Protein AF-A0A914F363-F1 (afdb_monomer_lite)

Structure (mmCIF, N/CA/C/O backbone):
data_AF-A0A914F363-F1
#
_entry.id   AF-A0A914F363-F1
#
loop_
_atom_site.group_PDB
_atom_site.id
_atom_site.type_symbol
_atom_site.label_atom_id
_atom_site.label_alt_id
_atom_site.label_comp_id
_atom_site.label_asym_id
_atom_site.label_entity_id
_atom_site.label_seq_id
_atom_site.pdbx_PDB_ins_code
_atom_site.Cartn_x
_atom_site.Cartn_y
_atom_site.Cartn_z
_atom_site.occupancy
_atom_site.B_iso_or_equiv
_atom_site.auth_seq_id
_atom_site.auth_comp_id
_atom_site.auth_asym_id
_atom_site.auth_atom_id
_atom_site.pdbx_PDB_model_num
ATOM 1 N N . MET A 1 1 ? -9.157 12.182 -1.100 1.00 80.56 1 MET A N 1
ATOM 2 C CA . MET A 1 1 ? -7.864 12.397 -1.781 1.00 80.56 1 MET A CA 1
ATOM 3 C C . MET A 1 1 ? -7.682 13.890 -2.001 1.00 80.56 1 MET A C 1
ATOM 5 O O . MET A 1 1 ? -8.616 14.531 -2.469 1.00 80.56 1 MET A O 1
ATOM 9 N N . CYS A 1 2 ? -6.543 14.445 -1.600 1.00 88.25 2 CYS A N 1
ATOM 10 C CA . CYS A 1 2 ? -6.197 15.863 -1.730 1.00 88.25 2 CYS A CA 1
ATOM 11 C C . CYS A 1 2 ? -4.702 15.993 -2.065 1.00 88.25 2 CYS A C 1
ATOM 13 O O . CYS A 1 2 ? -3.979 15.016 -1.918 1.00 88.25 2 CYS A O 1
ATOM 15 N N . ASP A 1 3 ? -4.283 17.190 -2.489 1.00 84.12 3 ASP A N 1
ATOM 16 C CA . ASP A 1 3 ? -2.918 17.534 -2.926 1.00 84.12 3 ASP A CA 1
ATOM 17 C C . ASP A 1 3 ? -2.394 16.728 -4.133 1.00 84.12 3 ASP A C 1
ATOM 19 O O . ASP A 1 3 ? -1.968 15.584 -4.030 1.00 84.12 3 ASP A O 1
ATOM 23 N N . PHE A 1 4 ? -2.393 17.373 -5.302 1.00 89.56 4 PHE A N 1
ATOM 24 C CA . PHE A 1 4 ? -1.866 16.816 -6.552 1.00 89.56 4 PHE A CA 1
ATOM 25 C C . PHE A 1 4 ? -0.505 17.420 -6.937 1.00 89.56 4 PHE A C 1
ATOM 27 O O . PHE A 1 4 ? -0.060 17.237 -8.067 1.00 89.56 4 PHE A O 1
ATOM 34 N N . GLY A 1 5 ? 0.164 18.150 -6.033 1.00 88.94 5 GLY A N 1
ATOM 35 C CA . GLY A 1 5 ? 1.431 18.835 -6.327 1.00 88.94 5 GLY A CA 1
ATOM 36 C C . GLY A 1 5 ? 2.581 17.896 -6.710 1.00 88.94 5 GLY A C 1
ATOM 37 O O . GLY A 1 5 ? 3.488 18.304 -7.430 1.00 88.94 5 GLY A O 1
ATOM 38 N N . SER A 1 6 ? 2.506 16.635 -6.277 1.00 85.62 6 SER A N 1
ATOM 39 C CA . SER A 1 6 ? 3.464 15.570 -6.608 1.00 85.62 6 SER A CA 1
ATOM 40 C C . SER A 1 6 ? 2.932 14.575 -7.645 1.00 85.62 6 SER A C 1
ATOM 42 O O . SER A 1 6 ? 3.598 13.579 -7.922 1.00 85.62 6 SER A O 1
ATOM 44 N N . ALA A 1 7 ? 1.735 14.804 -8.198 1.00 89.00 7 ALA A N 1
ATOM 45 C CA . ALA A 1 7 ? 1.159 13.919 -9.201 1.00 89.00 7 ALA A CA 1
ATOM 46 C C . ALA A 1 7 ? 1.934 14.030 -10.520 1.00 89.00 7 ALA A C 1
ATOM 48 O O . ALA A 1 7 ? 2.250 15.125 -10.988 1.00 89.00 7 ALA A O 1
ATOM 49 N N . ILE A 1 8 ? 2.205 12.883 -11.137 1.00 87.06 8 ILE A N 1
ATOM 50 C CA . ILE A 1 8 ? 2.870 12.783 -12.437 1.00 87.06 8 ILE A CA 1
ATOM 51 C C . ILE A 1 8 ? 1.987 12.003 -13.409 1.00 87.06 8 ILE A C 1
ATOM 53 O O . ILE A 1 8 ? 1.163 11.184 -12.999 1.00 87.06 8 ILE A O 1
ATOM 57 N N . PHE A 1 9 ? 2.154 12.250 -14.707 1.00 89.62 9 PHE A N 1
ATOM 58 C CA . PHE A 1 9 ? 1.533 11.398 -15.715 1.00 89.62 9 PHE A CA 1
ATOM 59 C C . PHE A 1 9 ? 2.144 10.002 -15.639 1.00 89.62 9 PHE A C 1
ATOM 61 O O . PHE A 1 9 ? 3.364 9.852 -15.660 1.00 89.62 9 PHE A O 1
ATOM 68 N N . PHE A 1 10 ? 1.286 8.990 -15.556 1.00 88.38 10 PHE A N 1
ATOM 69 C CA . PHE A 1 10 ? 1.725 7.606 -15.566 1.00 88.38 10 PHE A CA 1
ATOM 70 C C . PHE A 1 10 ? 2.293 7.237 -16.939 1.00 88.38 10 PHE A C 1
ATOM 72 O O . PHE A 1 10 ? 1.621 7.392 -17.960 1.00 88.38 10 PHE A O 1
ATOM 79 N N . ASP A 1 11 ? 3.504 6.690 -16.937 1.00 89.62 11 ASP A N 1
ATOM 80 C CA . ASP A 1 11 ? 4.141 6.102 -18.106 1.00 89.62 11 ASP A CA 1
ATOM 81 C C . ASP A 1 11 ? 4.693 4.720 -17.732 1.00 89.62 11 ASP A C 1
ATOM 83 O O . ASP A 1 11 ? 5.670 4.579 -16.994 1.00 89.62 11 ASP A O 1
ATOM 87 N N . LYS A 1 12 ? 4.039 3.680 -18.257 1.00 89.88 12 LYS A N 1
ATOM 88 C CA . LYS A 1 12 ? 4.395 2.278 -18.011 1.00 89.88 12 LYS A CA 1
ATOM 89 C C . LYS A 1 12 ? 5.824 1.943 -18.446 1.00 89.88 12 LYS A C 1
ATOM 91 O O . LYS A 1 12 ? 6.430 1.041 -17.875 1.00 89.88 12 LYS A O 1
ATOM 96 N N . ASP A 1 13 ? 6.366 2.654 -19.437 1.00 90.94 13 ASP A N 1
ATOM 97 C CA . ASP A 1 13 ? 7.656 2.320 -20.038 1.00 90.94 13 ASP A CA 1
ATOM 98 C C . ASP A 1 13 ? 8.825 2.794 -19.167 1.00 90.94 13 ASP A C 1
ATOM 100 O O . ASP A 1 13 ? 9.974 2.406 -19.404 1.00 90.94 13 ASP A O 1
ATOM 104 N N . VAL A 1 14 ? 8.564 3.633 -18.160 1.00 90.12 14 VAL A N 1
ATOM 105 C CA . VAL A 1 14 ? 9.577 4.131 -17.222 1.00 90.12 14 VAL A CA 1
ATOM 106 C C . VAL A 1 14 ? 9.468 3.544 -15.822 1.00 90.12 14 VAL A C 1
ATOM 108 O O . VAL A 1 14 ? 10.461 3.613 -15.100 1.00 90.12 14 VAL A O 1
ATOM 111 N N . VAL A 1 15 ? 8.347 2.910 -15.457 1.00 89.75 15 VAL A N 1
ATOM 112 C CA . VAL A 1 15 ? 8.163 2.294 -14.132 1.00 89.75 15 VAL A CA 1
ATOM 113 C C . VAL A 1 15 ? 9.332 1.368 -13.787 1.00 89.75 15 VAL A C 1
ATOM 115 O O . VAL A 1 15 ? 9.770 0.544 -14.592 1.00 89.75 15 VAL A O 1
ATOM 118 N N . GLY A 1 16 ? 9.873 1.514 -12.576 1.00 84.81 16 GLY A N 1
ATOM 119 C CA . GLY A 1 16 ? 11.002 0.714 -12.105 1.00 84.81 16 GLY A CA 1
ATOM 120 C C . GLY A 1 16 ? 12.384 1.182 -12.588 1.00 84.81 16 GLY A C 1
ATOM 121 O O . GLY A 1 16 ? 13.392 0.700 -12.059 1.00 84.81 16 GLY A O 1
ATOM 122 N N . LYS A 1 17 ? 12.480 2.123 -13.543 1.00 89.44 17 LYS A N 1
ATOM 123 C CA . LYS A 1 17 ? 13.768 2.714 -13.955 1.00 89.44 17 LYS A CA 1
ATOM 124 C C . LYS A 1 17 ? 14.325 3.612 -12.858 1.00 89.44 17 LYS A C 1
ATOM 126 O O . LYS A 1 17 ? 13.578 4.220 -12.105 1.00 89.44 17 LYS A O 1
ATOM 131 N N . LYS A 1 18 ? 15.652 3.725 -12.772 1.00 89.06 18 LYS A N 1
ATOM 132 C CA . LYS A 1 18 ? 16.292 4.606 -11.787 1.00 89.06 18 LYS A CA 1
ATOM 133 C C . LYS A 1 18 ? 15.946 6.075 -12.042 1.00 89.06 18 LYS A C 1
ATOM 135 O O . LYS A 1 18 ? 16.172 6.581 -13.140 1.00 89.06 18 LYS A O 1
ATOM 140 N N . VAL A 1 19 ? 15.513 6.760 -10.994 1.00 86.19 19 VAL A N 1
ATOM 141 C CA . VAL A 1 19 ? 15.290 8.207 -10.933 1.00 86.19 19 VAL A CA 1
ATOM 142 C C . VAL A 1 19 ? 16.286 8.848 -9.974 1.00 86.19 19 VAL A C 1
ATOM 144 O O . VAL A 1 19 ? 16.929 8.170 -9.176 1.00 86.19 19 VAL A O 1
ATOM 147 N N . LYS A 1 20 ? 16.486 10.166 -10.082 1.00 66.88 20 LYS A N 1
ATOM 148 C CA . LYS A 1 20 ? 17.517 10.850 -9.289 1.00 66.88 20 LYS A CA 1
ATOM 149 C C . LYS A 1 20 ? 17.104 11.083 -7.840 1.00 66.88 20 LYS A C 1
ATOM 151 O O . LYS A 1 20 ? 17.970 10.964 -6.987 1.00 66.88 20 LYS A O 1
ATOM 156 N N . ASN A 1 21 ? 15.837 11.409 -7.575 1.00 75.38 21 ASN A N 1
ATOM 157 C CA . ASN A 1 21 ? 15.358 11.750 -6.235 1.00 75.38 21 ASN A CA 1
ATOM 158 C C . ASN A 1 21 ? 13.892 11.344 -6.041 1.00 75.38 21 ASN A C 1
ATOM 160 O O . ASN A 1 21 ? 13.057 11.613 -6.903 1.00 75.38 21 ASN A O 1
ATOM 164 N N . PHE A 1 22 ? 13.584 10.790 -4.871 1.00 74.31 22 PHE A N 1
ATOM 165 C CA . PHE A 1 22 ? 12.228 10.668 -4.343 1.00 74.31 22 PHE A CA 1
ATOM 166 C C . PHE A 1 22 ? 11.778 11.982 -3.676 1.00 74.31 22 PHE A C 1
ATOM 168 O O . PHE A 1 22 ? 12.546 12.596 -2.935 1.00 74.31 22 PHE A O 1
ATOM 175 N N . THR A 1 23 ? 10.540 12.413 -3.931 1.00 69.25 23 THR A N 1
ATOM 176 C CA . THR A 1 23 ? 9.983 13.703 -3.467 1.00 69.25 23 THR A CA 1
ATOM 177 C C . THR A 1 23 ? 8.780 13.571 -2.524 1.00 69.25 23 THR A C 1
ATOM 179 O O . THR A 1 23 ? 8.210 14.585 -2.128 1.00 69.25 23 THR A O 1
ATOM 182 N N . GLY A 1 24 ? 8.373 12.352 -2.160 1.00 72.25 24 GLY A N 1
ATOM 183 C CA . GLY A 1 24 ? 7.194 12.114 -1.321 1.00 72.25 24 GLY A CA 1
ATOM 184 C C . GLY A 1 24 ? 7.488 11.979 0.178 1.00 72.25 24 GLY A C 1
ATOM 185 O O . GLY A 1 24 ? 8.622 12.101 0.647 1.00 72.25 24 GLY A O 1
ATOM 186 N N . THR A 1 25 ? 6.444 11.666 0.949 1.00 77.56 25 THR A N 1
ATOM 187 C CA . THR A 1 25 ? 6.559 11.376 2.384 1.00 77.56 25 THR A CA 1
ATOM 188 C C . THR A 1 25 ? 7.150 9.987 2.597 1.00 77.56 25 THR A C 1
ATOM 190 O O . THR A 1 25 ? 6.512 8.974 2.316 1.00 77.56 25 THR A O 1
ATOM 193 N N . SER A 1 26 ? 8.368 9.934 3.135 1.00 72.06 26 SER A N 1
ATOM 194 C CA . SER A 1 26 ? 9.130 8.687 3.297 1.00 72.06 26 SER A CA 1
ATOM 195 C C . SER A 1 26 ? 8.428 7.595 4.111 1.00 72.06 26 SER A C 1
ATOM 197 O O . SER A 1 26 ? 8.614 6.417 3.811 1.00 72.06 26 SER A O 1
ATOM 199 N N . THR A 1 27 ? 7.605 7.972 5.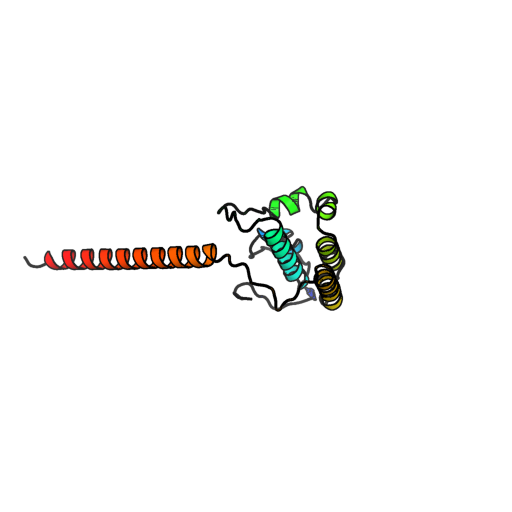093 1.00 70.69 27 THR A N 1
ATOM 200 C CA . THR A 1 27 ? 6.844 7.051 5.948 1.00 70.69 27 THR A CA 1
ATOM 201 C C . THR A 1 27 ? 5.912 6.143 5.159 1.00 70.69 27 THR A C 1
ATOM 203 O O . THR A 1 27 ? 5.782 4.982 5.501 1.00 70.69 27 THR A O 1
ATOM 206 N N . PHE A 1 28 ? 5.282 6.632 4.094 1.00 79.38 28 PHE A N 1
ATOM 207 C CA . PHE A 1 28 ? 4.308 5.838 3.338 1.00 79.38 28 PHE A CA 1
ATOM 208 C C . PHE A 1 28 ? 4.850 5.397 1.985 1.00 79.38 28 PHE A C 1
ATOM 210 O O . PHE A 1 28 ? 4.154 4.735 1.234 1.00 79.38 28 PHE A O 1
ATOM 217 N N . ALA A 1 29 ? 6.089 5.756 1.654 1.00 78.56 29 ALA A N 1
ATOM 218 C CA . ALA A 1 29 ? 6.608 5.538 0.319 1.00 78.56 29 ALA A CA 1
ATOM 219 C C . ALA A 1 29 ? 6.782 4.047 -0.002 1.00 78.56 29 ALA A C 1
ATOM 221 O O . ALA A 1 29 ? 7.259 3.258 0.818 1.00 78.56 29 ALA A O 1
ATOM 222 N N . SER A 1 30 ? 6.443 3.690 -1.240 1.00 82.00 30 SER A N 1
ATOM 223 C CA . SER A 1 30 ? 6.688 2.363 -1.810 1.00 82.00 30 SER A CA 1
ATOM 224 C C . SER A 1 30 ? 8.166 1.958 -1.772 1.00 82.00 30 SER A C 1
ATOM 226 O O . SER A 1 30 ? 9.067 2.799 -1.703 1.00 82.00 30 SER A O 1
ATOM 228 N N . LEU A 1 31 ? 8.443 0.658 -1.904 1.00 77.06 31 LEU A N 1
ATOM 229 C CA . LEU A 1 31 ? 9.827 0.180 -1.998 1.00 77.06 31 LEU A CA 1
ATOM 230 C C . LEU A 1 31 ? 10.547 0.779 -3.220 1.00 77.06 31 LEU A C 1
ATOM 232 O O . LEU A 1 31 ? 11.713 1.157 -3.129 1.00 77.06 31 LEU A O 1
ATOM 236 N N . PHE A 1 32 ? 9.837 0.937 -4.342 1.00 79.44 32 PHE A N 1
ATOM 237 C CA . PHE A 1 32 ? 10.371 1.587 -5.540 1.00 79.44 32 PHE A CA 1
ATOM 238 C C . PHE A 1 32 ? 10.854 3.006 -5.247 1.00 79.44 32 PHE A C 1
ATOM 240 O O . PHE A 1 32 ? 11.980 3.350 -5.599 1.00 79.44 32 PHE A O 1
ATOM 247 N N . ALA A 1 33 ? 10.057 3.793 -4.525 1.00 82.31 33 ALA A N 1
ATOM 248 C CA . ALA A 1 33 ? 10.434 5.141 -4.122 1.00 82.31 33 ALA A CA 1
ATOM 249 C C . ALA A 1 33 ? 11.722 5.167 -3.283 1.00 82.31 33 ALA A C 1
ATOM 251 O O . ALA A 1 33 ? 12.631 5.945 -3.576 1.00 82.31 33 ALA A O 1
ATOM 252 N N . HIS A 1 34 ? 11.845 4.285 -2.286 1.00 77.62 34 HIS A N 1
ATOM 253 C CA . HIS A 1 34 ? 13.049 4.202 -1.444 1.00 77.62 34 HIS A CA 1
ATOM 254 C C . HIS A 1 34 ? 14.295 3.746 -2.203 1.00 77.62 34 HIS A C 1
ATOM 256 O O . HIS A 1 34 ? 15.415 4.122 -1.855 1.00 77.62 34 HIS A O 1
ATOM 262 N N . GLU A 1 35 ? 14.113 2.968 -3.263 1.00 78.50 35 GLU A N 1
ATOM 263 C CA . GLU A 1 35 ? 15.192 2.525 -4.142 1.00 78.50 35 GLU A CA 1
ATOM 264 C C . GLU A 1 35 ? 15.490 3.506 -5.285 1.00 78.50 35 GLU A C 1
ATOM 266 O O . GLU A 1 35 ? 16.297 3.203 -6.168 1.00 78.50 35 GLU A O 1
ATOM 271 N N . ASN A 1 36 ? 14.870 4.691 -5.259 1.00 83.94 36 ASN A N 1
ATOM 272 C CA . ASN A 1 36 ? 14.927 5.682 -6.330 1.00 83.94 36 ASN A CA 1
ATOM 273 C C . ASN A 1 36 ? 14.594 5.056 -7.687 1.00 83.94 36 ASN A C 1
ATOM 275 O O . ASN A 1 36 ? 15.310 5.238 -8.673 1.00 83.94 36 ASN A O 1
ATOM 279 N N . ARG A 1 37 ? 13.518 4.274 -7.724 1.00 86.62 37 ARG A N 1
ATOM 280 C CA . ARG A 1 37 ? 12.909 3.739 -8.935 1.00 86.62 37 ARG A CA 1
ATOM 281 C C . ARG A 1 37 ? 11.621 4.503 -9.231 1.00 86.62 37 ARG A C 1
ATOM 283 O O . ARG A 1 37 ? 10.902 4.888 -8.312 1.00 86.62 37 ARG A O 1
ATOM 290 N N . GLU A 1 38 ? 11.364 4.729 -10.511 1.00 91.25 38 GLU A N 1
ATOM 291 C CA . GLU A 1 38 ? 10.160 5.393 -10.998 1.00 91.25 38 GLU A CA 1
ATOM 292 C C . GLU A 1 38 ? 8.916 4.662 -10.496 1.00 91.25 38 GLU A C 1
ATOM 294 O O . GLU A 1 38 ? 8.852 3.425 -10.528 1.00 91.25 38 GLU A O 1
ATOM 299 N N . GLN A 1 39 ? 7.958 5.440 -10.005 1.00 89.56 39 GLN A N 1
ATOM 300 C CA . GLN A 1 39 ? 6.786 4.922 -9.315 1.00 89.56 39 GLN A CA 1
ATOM 301 C C . GLN A 1 39 ? 5.695 4.555 -10.323 1.00 89.56 39 GLN A C 1
ATOM 303 O O . GLN A 1 39 ? 5.499 5.230 -11.331 1.00 89.56 39 GLN A O 1
ATOM 308 N N . GLY A 1 40 ? 4.983 3.466 -10.045 1.00 90.25 40 GLY A N 1
ATOM 309 C CA . GLY A 1 40 ? 3.818 3.035 -10.820 1.00 90.25 40 GLY A CA 1
ATOM 310 C C . GLY A 1 40 ? 2.547 3.089 -9.978 1.00 90.25 40 GLY A C 1
ATOM 311 O O . GLY A 1 40 ? 2.587 3.420 -8.797 1.00 90.25 40 GLY A O 1
ATOM 312 N N . MET A 1 41 ? 1.414 2.677 -10.543 1.00 92.12 41 MET A N 1
ATOM 313 C CA . MET A 1 41 ? 0.137 2.643 -9.808 1.00 92.12 41 MET A CA 1
ATOM 314 C C . MET A 1 41 ? 0.193 1.759 -8.546 1.00 92.12 41 MET A C 1
ATOM 316 O O . MET A 1 41 ? -0.464 2.041 -7.546 1.00 92.12 41 MET A O 1
ATOM 320 N N . LEU A 1 42 ? 1.010 0.700 -8.560 1.00 90.88 42 LEU A N 1
ATOM 321 C CA . LEU A 1 42 ? 1.217 -0.160 -7.391 1.00 90.88 42 LEU A CA 1
ATOM 322 C C . LEU A 1 42 ? 1.984 0.543 -6.259 1.00 90.88 42 LEU A C 1
ATOM 324 O O . LEU A 1 42 ? 1.835 0.143 -5.107 1.00 90.88 42 LEU A O 1
ATOM 328 N N . SER A 1 43 ? 2.752 1.601 -6.545 1.00 89.25 43 SER A N 1
ATOM 329 C CA . SER A 1 43 ? 3.419 2.402 -5.511 1.00 89.25 43 SER A CA 1
ATOM 330 C C . SER A 1 43 ? 2.411 3.124 -4.616 1.00 89.25 43 SER A C 1
ATOM 332 O O . SER A 1 43 ? 2.582 3.140 -3.394 1.00 89.25 43 SER A O 1
ATOM 334 N N . ASP A 1 44 ? 1.331 3.654 -5.192 1.00 91.00 44 ASP A N 1
ATOM 335 C CA . ASP A 1 44 ? 0.256 4.293 -4.426 1.00 91.00 44 ASP A CA 1
ATOM 336 C C . ASP A 1 44 ? -0.516 3.268 -3.588 1.00 91.00 44 ASP A C 1
ATOM 338 O O . ASP A 1 44 ? -0.856 3.530 -2.436 1.00 91.00 44 ASP A O 1
ATOM 342 N N . ILE A 1 45 ? -0.724 2.058 -4.117 1.00 92.19 45 ILE A N 1
ATOM 343 C CA . ILE A 1 45 ? -1.392 0.978 -3.376 1.00 92.19 45 ILE A CA 1
ATOM 344 C C . ILE A 1 45 ? -0.518 0.481 -2.222 1.00 92.19 45 ILE A C 1
ATOM 346 O O . ILE A 1 45 ? -1.026 0.295 -1.121 1.00 92.19 45 ILE A O 1
ATOM 350 N N . GLN A 1 46 ? 0.796 0.326 -2.421 1.00 87.12 46 GLN A N 1
ATOM 351 C CA . GLN A 1 46 ? 1.712 0.041 -1.310 1.00 87.12 46 GLN A CA 1
ATOM 352 C C . GLN A 1 46 ? 1.631 1.134 -0.238 1.00 87.12 46 GLN A C 1
ATOM 354 O O . GLN A 1 46 ? 1.564 0.823 0.948 1.00 87.12 46 GLN A O 1
ATOM 359 N N . SER A 1 47 ? 1.567 2.402 -0.653 1.00 86.94 47 SER A N 1
ATOM 360 C CA . SER A 1 47 ? 1.423 3.534 0.269 1.00 86.94 47 SER A CA 1
ATOM 361 C C . SER A 1 47 ? 0.111 3.485 1.056 1.00 86.94 47 SER A C 1
ATOM 363 O O . SER A 1 47 ? 0.090 3.777 2.255 1.00 86.94 47 SER A O 1
ATOM 365 N N . LEU A 1 48 ? -0.979 3.051 0.417 1.00 89.62 48 LEU A N 1
ATOM 366 C CA . LEU A 1 48 ? -2.258 2.813 1.081 1.00 89.62 48 LEU A CA 1
ATOM 367 C C . LEU A 1 48 ? -2.160 1.682 2.114 1.00 89.62 48 LEU A C 1
ATOM 369 O O . LEU A 1 48 ? -2.630 1.856 3.235 1.00 89.62 48 LEU A O 1
ATOM 373 N N . LEU A 1 49 ? -1.520 0.558 1.779 1.00 86.25 49 LEU A N 1
ATOM 374 C CA . LEU A 1 49 ? -1.343 -0.552 2.722 1.00 86.25 49 LEU A CA 1
ATOM 375 C C . LEU A 1 49 ? -0.506 -0.137 3.939 1.00 86.25 49 LEU A C 1
ATOM 377 O O . LEU A 1 49 ? -0.881 -0.448 5.067 1.00 86.25 49 LEU A O 1
ATOM 381 N N . TRP A 1 50 ? 0.562 0.641 3.735 1.00 77.12 50 TRP A N 1
ATOM 382 C CA . TRP A 1 50 ? 1.327 1.221 4.844 1.00 77.12 50 TRP A CA 1
ATOM 383 C C . TRP A 1 50 ? 0.501 2.178 5.698 1.00 77.12 50 TRP A C 1
ATOM 385 O O . TRP A 1 50 ? 0.686 2.231 6.910 1.00 77.12 50 TRP A O 1
ATOM 395 N N . SER A 1 51 ? -0.424 2.916 5.085 1.00 82.50 51 SER A N 1
ATOM 396 C CA . SER A 1 51 ? -1.320 3.821 5.807 1.00 82.50 51 SER A CA 1
ATOM 397 C C . SER A 1 51 ? -2.337 3.056 6.659 1.00 82.50 51 SER A C 1
ATOM 399 O O . SER A 1 51 ? -2.611 3.456 7.786 1.00 82.50 51 SER A O 1
ATOM 401 N N . ILE A 1 52 ? -2.875 1.942 6.153 1.00 79.69 52 ILE A N 1
ATOM 402 C CA . ILE A 1 52 ? -3.788 1.071 6.909 1.00 79.69 52 ILE A CA 1
ATOM 403 C C . ILE A 1 52 ? -3.056 0.441 8.097 1.00 79.69 52 ILE A C 1
ATOM 405 O O . ILE A 1 52 ? -3.548 0.511 9.219 1.00 79.69 52 ILE A O 1
ATOM 409 N N . GLU A 1 53 ? -1.863 -0.110 7.869 1.00 75.75 53 GLU A N 1
ATOM 410 C CA . GLU A 1 53 ? -1.040 -0.700 8.930 1.00 75.75 53 GLU A CA 1
ATOM 411 C C . GLU A 1 53 ? -0.655 0.332 9.995 1.00 75.75 53 GLU A C 1
ATOM 413 O O . GLU A 1 53 ? -0.688 0.053 11.193 1.00 75.75 53 GLU A O 1
ATOM 418 N N . TYR A 1 54 ? -0.336 1.558 9.571 1.00 74.94 54 TYR A N 1
ATOM 419 C CA . TYR A 1 54 ? -0.105 2.666 10.487 1.00 74.94 54 TYR A CA 1
ATOM 420 C C . TYR A 1 54 ? -1.325 2.892 11.387 1.00 74.94 54 TYR A C 1
ATOM 422 O O . TYR A 1 54 ? -1.191 2.839 12.602 1.00 74.94 54 TYR A O 1
ATOM 430 N N . LEU A 1 55 ? -2.521 3.041 10.805 1.00 73.38 55 LEU A N 1
ATOM 431 C CA . LEU A 1 55 ? -3.765 3.243 11.558 1.00 73.38 55 LEU A CA 1
ATOM 432 C C . LEU A 1 55 ? -4.109 2.074 12.494 1.00 73.38 55 LEU A C 1
ATOM 434 O O . LEU A 1 55 ? -4.726 2.300 13.529 1.00 73.38 55 LEU A O 1
ATOM 438 N N . GLN A 1 56 ? -3.733 0.843 12.142 1.00 70.19 56 GLN A N 1
ATOM 439 C CA . GLN A 1 56 ? -3.957 -0.338 12.983 1.00 70.19 56 GLN A CA 1
ATOM 440 C C . GLN A 1 56 ? -2.943 -0.457 14.127 1.00 70.19 56 GLN A C 1
ATOM 442 O O . GLN A 1 56 ? -3.299 -0.895 15.219 1.00 70.19 56 GLN A O 1
ATOM 447 N N . SER A 1 57 ? -1.681 -0.095 13.883 1.00 65.19 57 SER A N 1
ATOM 448 C CA . SER A 1 57 ? -0.588 -0.240 14.855 1.00 65.19 57 SER A CA 1
ATOM 449 C C . SER A 1 57 ? -0.501 0.923 15.841 1.00 65.19 57 SER A C 1
ATOM 451 O O . SER A 1 57 ? -0.152 0.719 17.007 1.00 65.19 57 SER A O 1
ATOM 453 N N . THR A 1 58 ? -0.845 2.140 15.418 1.00 56.41 58 THR A N 1
ATOM 454 C CA . THR A 1 58 ? -1.072 3.247 16.343 1.00 56.41 58 THR 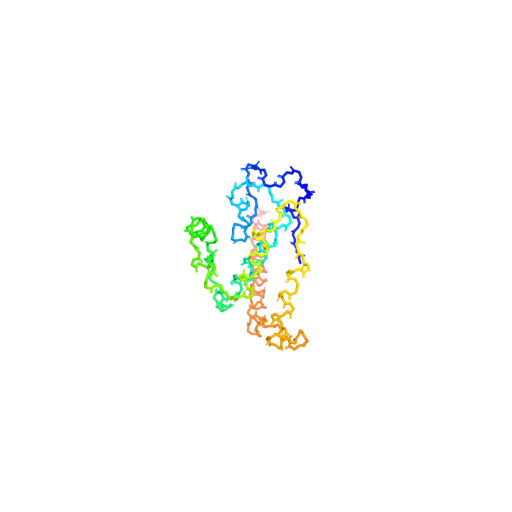A CA 1
ATOM 455 C C . THR A 1 58 ? -2.505 3.157 16.845 1.00 56.41 58 THR A C 1
ATOM 457 O O . THR A 1 58 ? -3.426 3.545 16.131 1.00 56.41 58 THR A O 1
ATOM 460 N N . ASN A 1 59 ? -2.714 2.708 18.088 1.00 47.94 59 ASN A N 1
ATOM 461 C CA . ASN A 1 59 ? -3.909 3.138 18.815 1.00 47.94 59 ASN A CA 1
ATOM 462 C C . ASN A 1 59 ? -3.976 4.667 18.669 1.00 47.94 59 ASN A C 1
ATOM 464 O O . ASN A 1 59 ? -3.012 5.352 19.022 1.00 47.94 59 ASN A O 1
ATOM 468 N N . LEU A 1 60 ? -5.076 5.181 18.109 1.00 42.16 60 LEU A N 1
ATOM 469 C CA . LEU A 1 60 ? -5.299 6.604 17.797 1.00 42.16 60 LEU A CA 1
ATOM 470 C C . LEU A 1 60 ? -5.039 7.552 18.992 1.00 42.16 60 LEU A C 1
ATOM 472 O O . LEU A 1 60 ? -4.858 8.750 18.800 1.00 42.16 60 LEU A O 1
ATOM 476 N N . ASP A 1 61 ? -4.920 7.007 20.205 1.00 36.62 61 ASP A N 1
ATOM 477 C CA . ASP A 1 61 ? -4.632 7.706 21.457 1.00 36.62 61 ASP A CA 1
ATOM 478 C C . ASP A 1 61 ? -3.219 8.315 21.580 1.00 36.62 61 ASP A C 1
ATOM 480 O O . ASP A 1 61 ? -2.994 9.129 22.480 1.00 36.62 61 ASP A O 1
ATOM 484 N N . ILE A 1 62 ? -2.247 7.961 20.725 1.00 33.81 62 ILE A N 1
ATOM 485 C CA . ILE A 1 62 ? -0.867 8.482 20.830 1.00 33.81 62 ILE A CA 1
ATOM 486 C C . ILE A 1 62 ? -0.367 8.988 19.473 1.00 33.81 62 ILE A C 1
ATOM 488 O O . ILE A 1 62 ? 0.419 8.343 18.782 1.00 33.81 62 ILE A O 1
ATOM 492 N N . ILE A 1 63 ? -0.785 10.202 19.115 1.00 35.50 63 ILE A N 1
ATOM 493 C CA . ILE A 1 63 ? -0.033 11.033 18.168 1.00 35.50 63 ILE A CA 1
ATOM 494 C C . ILE A 1 63 ? 1.099 11.694 18.964 1.00 35.50 63 ILE A C 1
ATOM 496 O O . ILE A 1 63 ? 0.955 12.799 19.485 1.00 35.50 63 ILE A O 1
ATOM 500 N N . ASP A 1 64 ? 2.205 10.971 19.120 1.00 37.78 64 ASP A N 1
ATOM 501 C CA . ASP A 1 64 ? 3.503 11.582 19.401 1.00 37.78 64 ASP A CA 1
ATOM 502 C C . ASP A 1 64 ? 3.970 12.265 18.099 1.00 37.78 64 ASP A C 1
ATOM 504 O O . ASP A 1 64 ? 3.850 11.695 17.014 1.00 37.78 64 ASP A O 1
ATOM 508 N N . ASP A 1 65 ? 4.473 13.500 18.189 1.00 40.66 65 ASP A N 1
ATOM 509 C CA . ASP A 1 65 ? 5.032 14.254 17.052 1.00 40.66 65 ASP A CA 1
ATOM 510 C C . ASP A 1 65 ? 6.325 13.603 16.494 1.00 40.66 65 ASP A C 1
ATOM 512 O O . ASP A 1 65 ? 6.898 14.048 15.495 1.00 40.66 65 ASP A O 1
ATOM 516 N N . SER A 1 66 ? 6.791 12.527 17.128 1.00 42.78 66 SER A N 1
ATOM 517 C CA . SER A 1 66 ? 7.790 11.587 16.622 1.00 42.78 66 SER A CA 1
ATOM 518 C C . SER A 1 66 ? 7.138 10.639 15.607 1.00 42.78 66 SER A C 1
ATOM 520 O O . SER A 1 66 ? 6.186 9.976 16.000 1.00 42.78 66 SER A O 1
ATOM 522 N N . PRO A 1 67 ? 7.613 10.479 14.349 1.00 41.84 67 PRO A N 1
ATOM 523 C CA . PRO A 1 67 ? 6.976 9.571 13.389 1.00 41.84 67 PRO A CA 1
ATOM 524 C C . PRO A 1 67 ? 6.895 8.158 13.997 1.00 41.84 67 PRO A C 1
ATOM 526 O O . PRO A 1 67 ? 7.941 7.510 14.118 1.00 41.84 67 PRO A O 1
ATOM 529 N N . PRO A 1 68 ? 5.695 7.659 14.375 1.00 41.75 68 PRO A N 1
ATOM 530 C CA . PRO A 1 68 ? 5.564 6.421 15.158 1.00 41.75 68 PRO A CA 1
ATOM 531 C C . PRO A 1 68 ? 6.026 5.181 14.387 1.00 41.75 68 PRO A C 1
ATOM 533 O O . PRO A 1 68 ? 6.219 4.103 14.940 1.00 41.75 68 PRO A O 1
ATOM 536 N N . PHE A 1 69 ? 6.234 5.342 13.084 1.00 49.44 69 PHE A N 1
ATOM 537 C CA . PHE A 1 69 ? 6.480 4.275 12.145 1.00 49.44 69 PHE A CA 1
ATOM 538 C C . PHE A 1 69 ? 7.621 4.702 11.220 1.00 49.44 69 PHE A C 1
ATOM 540 O O . PHE A 1 69 ? 7.427 5.326 10.178 1.00 49.44 69 PHE A O 1
ATOM 547 N N . ASN A 1 70 ? 8.862 4.427 11.623 1.00 50.16 70 ASN A N 1
ATOM 548 C CA . ASN A 1 70 ? 10.011 4.653 10.754 1.00 50.16 70 ASN A CA 1
ATOM 549 C C . ASN A 1 70 ? 10.075 3.527 9.712 1.00 50.16 70 ASN A C 1
ATOM 551 O O . ASN A 1 70 ? 10.847 2.575 9.840 1.00 50.16 70 ASN A O 1
ATOM 555 N N . VAL A 1 71 ? 9.246 3.644 8.674 1.00 50.31 71 VAL A N 1
ATOM 556 C CA . VAL A 1 71 ? 9.214 2.723 7.530 1.00 50.31 71 VAL A CA 1
ATOM 557 C C . VAL A 1 71 ? 10.566 2.655 6.845 1.00 50.31 71 VAL A C 1
ATOM 559 O O . VAL A 1 71 ? 10.959 1.583 6.424 1.00 50.31 71 VAL A O 1
ATOM 562 N N . ILE A 1 72 ? 11.368 3.725 6.846 1.00 46.62 72 ILE A N 1
ATOM 563 C CA . ILE A 1 72 ? 12.751 3.660 6.351 1.00 46.62 72 ILE A CA 1
ATOM 564 C C . ILE A 1 72 ? 13.579 2.650 7.159 1.00 46.62 72 ILE A C 1
ATOM 566 O O . ILE A 1 72 ? 14.336 1.881 6.571 1.00 46.62 72 ILE A O 1
ATOM 570 N N . LYS A 1 73 ? 13.443 2.627 8.491 1.00 48.53 73 LYS A N 1
ATOM 571 C CA . LYS A 1 73 ? 14.125 1.655 9.357 1.00 48.53 73 LYS A CA 1
ATOM 572 C C . LYS A 1 73 ? 13.596 0.239 9.112 1.00 48.53 73 LYS A C 1
ATOM 574 O O . LYS A 1 73 ? 14.386 -0.681 8.965 1.00 48.53 73 LYS A O 1
ATOM 579 N N . LEU A 1 74 ? 12.283 0.071 8.965 1.00 50.97 74 LEU A N 1
ATOM 580 C CA . LEU A 1 74 ? 11.641 -1.227 8.719 1.00 50.97 74 LEU A CA 1
ATOM 581 C C . LEU A 1 74 ? 11.954 -1.789 7.314 1.00 50.97 74 LEU A C 1
ATOM 583 O O . LEU A 1 74 ? 12.271 -2.966 7.170 1.00 50.97 74 LEU A O 1
ATOM 587 N N . LEU A 1 75 ? 11.977 -0.945 6.284 1.00 49.59 75 LEU A N 1
ATOM 588 C CA . LEU A 1 75 ? 12.347 -1.306 4.914 1.00 49.59 75 LEU A CA 1
ATOM 589 C C . LEU A 1 75 ? 13.844 -1.614 4.784 1.00 49.59 75 LEU A C 1
ATOM 591 O O . LEU A 1 75 ? 14.205 -2.591 4.130 1.00 49.59 75 LEU A O 1
ATOM 595 N N . LYS A 1 76 ? 14.716 -0.823 5.430 1.00 46.03 76 LYS A N 1
ATOM 596 C CA . LYS A 1 76 ? 16.174 -1.041 5.405 1.00 46.03 76 LYS A CA 1
ATOM 597 C C . LYS A 1 76 ? 16.627 -2.212 6.279 1.00 46.03 76 LYS A C 1
ATOM 599 O O . LYS A 1 76 ? 17.578 -2.888 5.900 1.00 46.03 76 LYS A O 1
ATOM 604 N N . GLU A 1 77 ? 15.984 -2.450 7.424 1.00 45.56 77 GLU A N 1
ATOM 605 C CA . GLU A 1 77 ? 16.385 -3.502 8.372 1.00 45.56 77 GLU A CA 1
ATOM 606 C C . GLU A 1 77 ? 15.603 -4.815 8.198 1.00 45.56 77 GLU A C 1
ATOM 608 O O . GLU A 1 77 ? 16.170 -5.870 8.467 1.00 45.56 77 GLU A O 1
ATOM 613 N N . LYS A 1 78 ? 14.340 -4.796 7.734 1.00 44.78 78 LYS A N 1
ATOM 614 C CA . LYS A 1 78 ? 13.457 -5.983 7.765 1.00 44.78 78 LYS A CA 1
ATOM 615 C C . LYS A 1 78 ? 12.957 -6.474 6.401 1.00 44.78 78 LYS A C 1
ATOM 617 O O . LYS A 1 78 ? 12.826 -7.680 6.221 1.00 44.78 78 LYS A O 1
ATOM 622 N N . MET A 1 79 ? 12.733 -5.614 5.402 1.00 47.41 79 MET A N 1
ATOM 623 C CA . MET A 1 79 ? 12.033 -6.059 4.178 1.00 47.41 79 MET A CA 1
ATOM 624 C C . MET A 1 79 ? 12.868 -6.798 3.129 1.00 47.41 79 MET A C 1
ATOM 626 O O . MET A 1 79 ? 12.290 -7.505 2.309 1.00 47.41 79 MET A O 1
ATOM 630 N N . ILE A 1 80 ? 14.200 -6.712 3.143 1.00 45.00 80 ILE A N 1
ATOM 631 C CA . ILE A 1 80 ? 14.997 -7.429 2.127 1.00 45.00 80 ILE A CA 1
ATOM 632 C C . ILE A 1 80 ? 15.295 -8.885 2.546 1.00 45.00 80 ILE A C 1
ATOM 634 O O . ILE A 1 80 ? 15.670 -9.693 1.697 1.00 45.00 80 ILE A O 1
ATOM 638 N N . LYS A 1 81 ? 15.109 -9.272 3.822 1.00 41.44 81 LYS A N 1
ATOM 639 C CA . LYS A 1 81 ? 15.460 -10.633 4.291 1.00 41.44 81 LYS A CA 1
ATOM 640 C C . LYS A 1 81 ? 14.555 -11.264 5.350 1.00 41.44 81 LYS A C 1
ATOM 642 O O . LYS A 1 81 ? 14.634 -12.480 5.510 1.00 41.44 81 LYS A O 1
ATOM 647 N N . ASP A 1 82 ? 13.722 -10.508 6.061 1.00 45.69 82 ASP A N 1
ATOM 648 C CA . ASP A 1 82 ? 13.069 -11.013 7.268 1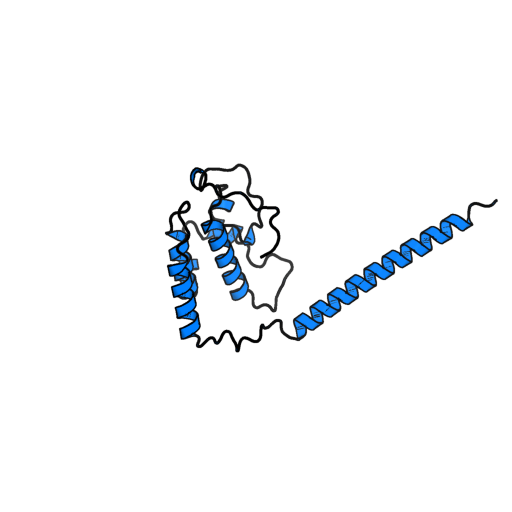.00 45.69 82 ASP A CA 1
ATOM 649 C C . ASP A 1 82 ? 11.562 -11.232 7.052 1.00 45.69 82 ASP A C 1
ATOM 651 O O . ASP A 1 82 ? 10.750 -10.306 7.084 1.00 45.69 82 ASP A O 1
ATOM 655 N N . LYS A 1 83 ? 11.184 -12.494 6.806 1.00 54.00 83 LYS A N 1
ATOM 656 C CA . LYS A 1 83 ? 9.783 -12.929 6.650 1.00 54.00 83 LYS A CA 1
ATOM 657 C C . LYS A 1 83 ? 8.947 -12.709 7.919 1.00 54.00 83 LYS A C 1
ATOM 659 O O . LYS A 1 83 ? 7.722 -12.685 7.831 1.00 54.00 83 LYS A O 1
ATOM 664 N N . SER A 1 84 ? 9.594 -12.498 9.068 1.00 59.03 84 SER A N 1
ATOM 665 C CA . SER A 1 84 ? 8.946 -12.390 10.380 1.00 59.03 84 SER A CA 1
ATOM 666 C C . SER A 1 84 ? 7.947 -11.235 10.492 1.00 59.03 84 SER A C 1
ATOM 668 O O . SER A 1 84 ? 6.917 -11.388 11.143 1.00 59.03 84 SER A O 1
ATOM 670 N N . TYR A 1 85 ? 8.184 -10.100 9.821 1.00 62.81 85 TYR A N 1
ATOM 671 C CA . TYR A 1 85 ? 7.234 -8.980 9.838 1.00 62.81 85 TYR A CA 1
ATOM 672 C C . TYR A 1 85 ? 5.906 -9.360 9.172 1.00 62.81 85 TYR A C 1
ATOM 674 O O . TYR A 1 85 ? 4.838 -9.181 9.751 1.00 62.81 85 TYR A O 1
ATOM 682 N N . PHE A 1 86 ? 5.974 -9.969 7.986 1.00 64.62 86 PHE A N 1
ATOM 683 C CA . PHE A 1 86 ? 4.786 -10.448 7.280 1.00 64.62 86 PHE A CA 1
ATOM 684 C C . PHE A 1 86 ? 4.081 -11.588 8.016 1.00 64.62 86 PHE A C 1
ATOM 686 O O . PHE A 1 86 ? 2.885 -11.790 7.833 1.00 64.62 86 PHE A O 1
ATOM 693 N N . GLU A 1 87 ? 4.801 -12.360 8.829 1.00 66.44 87 GLU A N 1
ATOM 694 C CA . GLU A 1 87 ? 4.212 -13.404 9.668 1.00 66.44 87 GLU A CA 1
ATOM 695 C C . GLU A 1 87 ? 3.380 -12.849 10.824 1.00 66.44 87 GLU A C 1
ATOM 697 O O . GLU A 1 87 ? 2.415 -13.502 11.211 1.00 66.44 87 GLU A O 1
ATOM 702 N N . SER A 1 88 ? 3.698 -11.648 11.317 1.00 70.00 88 SER A N 1
ATOM 703 C CA . SER A 1 88 ? 2.923 -10.979 12.371 1.00 70.00 88 SER A CA 1
ATOM 704 C C . SER A 1 88 ? 1.698 -10.202 11.880 1.00 70.00 88 SER A C 1
ATOM 706 O O . SER A 1 88 ? 0.870 -9.815 12.701 1.00 70.00 88 SER A O 1
ATOM 708 N N . LEU A 1 89 ? 1.571 -9.967 10.569 1.00 70.62 89 LEU A N 1
ATOM 709 C CA . LEU A 1 89 ? 0.435 -9.232 10.016 1.00 70.62 89 LEU A CA 1
ATOM 710 C C . LEU A 1 89 ? -0.865 -10.044 10.123 1.00 70.62 89 LEU A C 1
ATOM 712 O O . LEU A 1 89 ? -0.839 -11.268 9.949 1.00 70.62 89 LEU A O 1
ATOM 716 N N . PRO A 1 90 ? -2.021 -9.378 10.312 1.00 79.81 90 PRO A N 1
ATOM 717 C CA . PRO A 1 90 ? -3.320 -10.019 10.158 1.00 79.81 90 PRO A CA 1
ATOM 718 C C . PRO A 1 90 ? -3.428 -10.737 8.800 1.00 79.81 90 PRO A C 1
ATOM 720 O O . PRO A 1 90 ? -2.918 -10.211 7.804 1.00 79.81 90 PRO A O 1
ATOM 723 N N . PRO A 1 91 ? -4.120 -11.892 8.709 1.00 85.12 91 PRO A N 1
ATOM 724 C CA . PRO A 1 91 ? -4.209 -12.673 7.470 1.00 85.12 91 PRO A CA 1
ATOM 725 C C . PRO A 1 91 ? -4.629 -11.846 6.246 1.00 85.12 91 PRO A C 1
ATOM 727 O O . PRO A 1 91 ? -4.005 -11.942 5.193 1.00 85.12 91 PRO A O 1
ATOM 730 N N . VAL A 1 92 ? -5.611 -10.959 6.426 1.00 88.44 92 VAL A N 1
ATOM 731 C CA . VAL A 1 92 ? -6.115 -10.042 5.391 1.00 88.44 92 VAL A CA 1
ATOM 732 C C . VAL A 1 92 ? -5.018 -9.095 4.899 1.00 88.44 92 VAL A C 1
ATOM 734 O O . VAL A 1 92 ? -4.809 -8.957 3.697 1.00 88.44 92 VAL A O 1
ATOM 737 N N . ALA A 1 93 ? -4.279 -8.460 5.813 1.00 83.81 93 ALA A N 1
ATOM 738 C CA . ALA A 1 93 ? -3.188 -7.557 5.453 1.00 83.81 93 ALA A CA 1
ATOM 739 C C . ALA A 1 93 ? -2.079 -8.311 4.707 1.00 83.81 93 ALA A C 1
ATOM 741 O O . ALA A 1 93 ? -1.578 -7.836 3.688 1.00 83.81 93 ALA A O 1
ATOM 742 N N . LYS A 1 94 ? -1.739 -9.518 5.170 1.00 82.75 94 LYS A N 1
ATOM 743 C CA . LYS A 1 94 ? -0.728 -10.372 4.542 1.00 82.75 94 LYS A CA 1
AT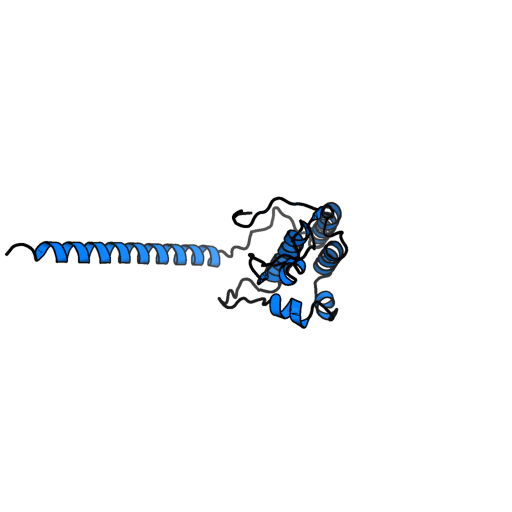OM 744 C C . LYS A 1 94 ? -1.089 -10.718 3.095 1.00 82.75 94 LYS A C 1
ATOM 746 O O . LYS A 1 94 ? -0.248 -10.560 2.211 1.00 82.75 94 LYS A O 1
ATOM 751 N N . GLU A 1 95 ? -2.337 -11.111 2.852 1.00 89.31 95 GLU A N 1
ATOM 752 C CA . GLU A 1 95 ? -2.839 -11.425 1.511 1.00 89.31 95 GLU A CA 1
ATOM 753 C C . GLU A 1 95 ? -2.824 -10.193 0.588 1.00 89.31 95 GLU A C 1
ATOM 755 O O . GLU A 1 95 ? -2.372 -10.276 -0.556 1.00 89.31 95 GLU A O 1
ATOM 760 N N . LEU A 1 96 ? -3.228 -9.018 1.091 1.00 90.88 96 LEU A N 1
ATOM 761 C CA . LEU A 1 96 ? -3.161 -7.764 0.331 1.00 90.88 96 LEU A CA 1
ATOM 762 C C . LEU A 1 96 ? -1.722 -7.415 -0.074 1.00 90.88 96 LEU A C 1
ATOM 764 O O . LEU A 1 96 ? -1.468 -7.091 -1.237 1.00 90.88 96 LEU A O 1
ATOM 768 N N . PHE A 1 97 ? -0.772 -7.509 0.862 1.00 85.44 97 PHE A N 1
ATOM 769 C CA . PHE A 1 97 ? 0.641 -7.272 0.569 1.00 85.44 97 PHE A CA 1
ATOM 770 C C . PHE A 1 97 ? 1.196 -8.279 -0.445 1.00 85.44 97 PHE A C 1
ATOM 772 O O . PHE A 1 97 ? 1.945 -7.885 -1.336 1.00 85.44 97 PHE A O 1
ATOM 779 N N . GLU A 1 98 ? 0.824 -9.557 -0.353 1.00 85.69 98 GLU A N 1
ATOM 780 C CA . GLU A 1 98 ? 1.261 -10.587 -1.299 1.00 85.69 98 GLU A CA 1
ATOM 781 C C . GLU A 1 98 ? 0.758 -10.310 -2.723 1.00 85.69 98 GLU A C 1
ATOM 783 O O . GLU A 1 98 ? 1.545 -10.352 -3.675 1.00 85.69 98 GLU A O 1
ATOM 788 N N . ILE A 1 99 ? -0.518 -9.938 -2.877 1.00 91.00 99 ILE A N 1
ATOM 789 C CA . ILE A 1 99 ? -1.097 -9.561 -4.175 1.00 91.00 99 ILE A CA 1
ATOM 790 C C . ILE A 1 99 ? -0.326 -8.389 -4.796 1.00 91.00 99 ILE A C 1
ATOM 792 O O . ILE A 1 99 ? 0.007 -8.425 -5.980 1.00 91.00 99 ILE A O 1
ATOM 796 N N . VAL A 1 100 ? -0.032 -7.352 -4.008 1.00 88.44 100 VAL A N 1
ATOM 797 C CA . VAL A 1 100 ? 0.644 -6.140 -4.499 1.00 88.44 100 VAL A CA 1
ATOM 798 C C . VAL A 1 100 ? 2.115 -6.401 -4.821 1.00 88.44 100 VAL A C 1
ATOM 800 O O . VAL A 1 100 ? 2.613 -5.910 -5.830 1.00 88.44 100 VAL A O 1
ATOM 803 N N . CYS A 1 101 ? 2.813 -7.182 -3.995 1.00 81.56 101 CYS A N 1
ATOM 804 C CA . CYS A 1 101 ? 4.231 -7.494 -4.186 1.00 81.56 101 CYS A CA 1
ATOM 805 C C . CYS A 1 101 ? 4.494 -8.457 -5.354 1.00 81.56 101 CYS A C 1
ATOM 807 O O . CYS A 1 101 ? 5.611 -8.483 -5.868 1.00 81.56 101 CYS A O 1
ATOM 809 N N . THR A 1 102 ? 3.499 -9.251 -5.764 1.00 85.12 102 THR A N 1
ATOM 810 C CA . THR A 1 102 ? 3.616 -10.208 -6.881 1.00 85.12 102 THR A CA 1
ATOM 811 C C . THR A 1 102 ? 3.036 -9.692 -8.198 1.00 85.12 102 THR A C 1
ATOM 813 O O . THR A 1 102 ? 3.246 -10.311 -9.242 1.00 85.12 102 THR A O 1
ATOM 816 N N . ALA A 1 103 ? 2.317 -8.567 -8.174 1.00 88.44 103 ALA A N 1
ATOM 817 C CA . ALA A 1 103 ? 1.777 -7.935 -9.369 1.00 88.44 103 ALA A CA 1
ATOM 818 C C . ALA A 1 103 ? 2.876 -7.285 -10.228 1.00 88.44 103 ALA A C 1
ATOM 820 O O . ALA A 1 103 ? 3.918 -6.865 -9.725 1.00 88.44 103 ALA A O 1
ATOM 821 N N . ASP A 1 104 ? 2.622 -7.182 -11.536 1.00 89.44 104 ASP A N 1
ATOM 822 C CA . ASP A 1 104 ? 3.504 -6.472 -12.465 1.00 89.44 104 ASP A CA 1
ATOM 823 C C . ASP A 1 104 ? 3.543 -4.971 -12.116 1.00 89.44 104 ASP A C 1
ATOM 825 O O . ASP A 1 104 ? 2.506 -4.313 -12.236 1.00 89.44 104 ASP A O 1
ATOM 829 N N . PRO A 1 105 ? 4.708 -4.405 -11.734 1.00 85.69 105 PRO A N 1
ATOM 830 C CA . PRO A 1 105 ? 4.866 -2.991 -11.385 1.00 85.69 105 PRO A CA 1
ATOM 831 C C . PRO A 1 105 ? 4.337 -2.019 -12.446 1.00 85.69 105 PRO A C 1
ATOM 833 O O . PRO A 1 105 ? 3.808 -0.963 -12.095 1.00 85.69 105 PRO A O 1
ATOM 836 N N . ALA A 1 106 ? 4.485 -2.371 -13.729 1.00 88.81 106 ALA A N 1
ATOM 837 C CA . ALA A 1 106 ? 4.070 -1.551 -14.868 1.00 88.81 106 ALA A CA 1
ATOM 838 C C . ALA A 1 106 ? 2.648 -1.878 -15.363 1.00 88.81 106 ALA A C 1
ATOM 840 O O . ALA A 1 106 ? 2.098 -1.159 -16.205 1.00 88.81 106 ALA A O 1
ATOM 841 N N . GLY A 1 107 ? 2.063 -2.966 -14.860 1.00 89.25 107 GLY A N 1
ATOM 842 C CA . GLY A 1 107 ? 0.742 -3.445 -15.234 1.00 89.25 107 GLY A CA 1
ATOM 843 C C . GLY A 1 107 ? -0.395 -2.706 -14.520 1.00 89.25 107 GLY A C 1
ATOM 844 O O . GLY A 1 107 ? -0.175 -1.933 -13.582 1.00 89.25 107 GLY A O 1
ATOM 845 N N . PRO A 1 108 ? -1.648 -2.936 -14.950 1.00 91.00 108 PRO A N 1
ATOM 846 C CA . PRO A 1 108 ? -2.807 -2.453 -14.215 1.00 91.00 108 PRO A CA 1
ATOM 847 C C . PRO A 1 108 ? -2.860 -3.109 -12.826 1.00 91.00 108 PRO A C 1
ATOM 849 O O . PRO A 1 108 ? -2.602 -4.313 -12.709 1.00 91.00 108 PRO A O 1
ATOM 852 N N . PRO A 1 109 ? -3.236 -2.369 -11.770 1.00 93.62 109 PRO A N 1
ATOM 853 C CA . PRO A 1 109 ? -3.377 -2.968 -10.459 1.00 93.62 109 PRO A CA 1
ATOM 854 C C . PRO A 1 109 ? -4.465 -4.046 -10.425 1.00 93.62 109 PRO A C 1
ATOM 856 O O . PRO A 1 109 ? -5.511 -3.889 -11.062 1.00 93.62 109 PRO A O 1
ATOM 859 N N . PRO A 1 110 ? -4.282 -5.115 -9.634 1.00 93.62 110 PRO A N 1
ATOM 860 C CA . PRO A 1 110 ? -5.252 -6.198 -9.511 1.00 93.62 110 PRO A CA 1
ATOM 861 C C . PRO A 1 110 ? -6.419 -5.814 -8.579 1.00 93.62 110 PRO A C 1
ATOM 863 O O . PRO A 1 110 ? -6.688 -6.512 -7.600 1.00 93.62 110 PRO A O 1
ATOM 866 N N . PHE A 1 111 ? -7.113 -4.706 -8.870 1.00 93.50 111 PHE A N 1
ATOM 867 C CA . PHE A 1 111 ? -8.174 -4.147 -8.023 1.00 93.50 111 PHE A CA 1
ATOM 868 C C . PHE A 1 111 ? -9.249 -5.175 -7.665 1.00 93.50 111 PHE A C 1
ATOM 870 O O . PHE A 1 111 ? -9.593 -5.291 -6.496 1.00 93.50 111 PHE A O 1
ATOM 877 N N . ASP A 1 112 ? -9.701 -5.992 -8.620 1.00 93.62 112 ASP A N 1
ATOM 878 C CA . ASP A 1 112 ? -10.709 -7.031 -8.364 1.00 93.62 112 ASP A CA 1
ATOM 879 C C . ASP A 1 112 ? -10.278 -8.031 -7.284 1.00 93.62 112 ASP A C 1
ATOM 881 O O . ASP A 1 112 ? -11.101 -8.490 -6.494 1.00 93.62 112 ASP A O 1
ATOM 885 N N . LYS A 1 113 ? -8.989 -8.394 -7.243 1.00 94.75 113 LYS A N 1
ATOM 886 C CA . LYS A 1 113 ? -8.464 -9.300 -6.213 1.00 94.75 113 LYS A CA 1
ATOM 887 C C . LYS A 1 113 ? -8.405 -8.594 -4.864 1.00 94.75 113 LYS A C 1
ATOM 889 O O . LYS A 1 113 ? -8.867 -9.152 -3.877 1.00 94.75 113 LYS A O 1
ATOM 894 N N . LEU A 1 114 ? -7.895 -7.361 -4.840 1.00 93.88 114 LEU A N 1
ATOM 895 C CA . LEU A 1 114 ? -7.802 -6.554 -3.620 1.00 93.88 114 LEU A CA 1
ATOM 896 C C . LEU A 1 114 ? -9.186 -6.311 -2.999 1.00 93.88 114 LEU A C 1
ATOM 898 O O . LEU A 1 114 ? -9.367 -6.519 -1.803 1.00 93.88 114 LEU A O 1
ATOM 902 N N . PHE A 1 115 ? -10.180 -5.943 -3.812 1.00 92.38 115 PHE A N 1
ATOM 903 C CA . PHE A 1 115 ? -11.549 -5.733 -3.345 1.00 92.38 115 PHE A CA 1
ATOM 904 C C . PHE A 1 115 ? -12.179 -7.011 -2.802 1.00 92.38 115 PHE A C 1
ATOM 906 O O . PHE A 1 115 ? -12.795 -6.961 -1.746 1.00 92.38 115 PHE A O 1
ATOM 913 N N . LYS A 1 116 ? -11.977 -8.166 -3.449 1.00 93.50 116 LYS A N 1
ATOM 914 C CA . LYS A 1 116 ? -12.500 -9.447 -2.941 1.00 93.50 116 LYS A CA 1
ATOM 915 C C . LYS A 1 116 ? -11.957 -9.801 -1.559 1.00 93.50 116 LYS A C 1
ATOM 917 O O . LYS A 1 116 ? -12.724 -10.274 -0.725 1.00 93.50 116 LYS A O 1
ATOM 922 N N . VAL A 1 117 ? -10.670 -9.554 -1.313 1.00 93.25 117 VAL A N 1
ATOM 923 C CA . VAL A 1 117 ? -10.052 -9.769 0.006 1.00 93.25 117 VAL A CA 1
ATOM 924 C C . VAL A 1 117 ? -10.692 -8.853 1.053 1.00 93.25 117 VAL A C 1
ATOM 926 O O . VAL A 1 117 ? -11.094 -9.316 2.119 1.00 93.25 117 VAL A O 1
ATOM 929 N N . LEU A 1 118 ? -10.867 -7.569 0.728 1.00 90.31 118 LEU A N 1
ATOM 930 C CA . LEU A 1 118 ? -11.500 -6.598 1.626 1.00 90.31 118 LEU A CA 1
ATOM 931 C C . LEU A 1 118 ? -12.982 -6.908 1.889 1.00 90.31 118 LEU A C 1
ATOM 933 O O . LEU A 1 118 ? -13.432 -6.823 3.028 1.00 90.31 118 LEU A O 1
ATOM 937 N N . GLU A 1 119 ? -13.744 -7.301 0.868 1.00 88.62 119 GLU A N 1
ATOM 938 C CA . GLU A 1 119 ? -15.151 -7.691 1.011 1.00 88.62 119 GLU A CA 1
ATOM 939 C C . GLU A 1 119 ? -15.318 -8.954 1.859 1.00 88.62 119 GLU A C 1
ATOM 941 O O . GLU A 1 119 ? -16.251 -9.039 2.658 1.00 88.62 119 GLU A O 1
ATOM 946 N N . ALA A 1 120 ? -14.437 -9.944 1.683 1.00 89.44 120 ALA A N 1
ATOM 947 C CA . ALA A 1 120 ? -14.441 -11.153 2.499 1.00 89.44 120 ALA A CA 1
ATOM 948 C C . ALA A 1 120 ? -14.163 -10.816 3.971 1.00 89.44 120 ALA A C 1
ATOM 950 O O . ALA A 1 120 ? -14.926 -11.234 4.841 1.00 89.44 120 ALA A O 1
ATOM 951 N N . ALA A 1 121 ? -13.148 -9.985 4.229 1.00 88.12 121 ALA A N 1
ATOM 952 C CA . ALA A 1 121 ? -12.816 -9.516 5.571 1.00 88.12 121 ALA A CA 1
ATOM 953 C C . ALA A 1 121 ? -13.973 -8.740 6.223 1.00 88.12 121 ALA A C 1
ATOM 955 O O . ALA A 1 121 ? -14.318 -8.989 7.375 1.00 88.12 121 ALA A O 1
ATOM 956 N N . ALA A 1 122 ? -14.618 -7.834 5.479 1.00 84.69 122 ALA A N 1
ATOM 957 C CA . ALA A 1 122 ? -15.763 -7.074 5.978 1.00 84.69 122 ALA A CA 1
ATOM 958 C C . ALA A 1 122 ? -16.949 -7.986 6.340 1.00 84.69 122 ALA A C 1
ATOM 960 O O . ALA A 1 122 ? -17.572 -7.802 7.385 1.00 84.69 122 ALA A O 1
ATOM 961 N N . LYS A 1 123 ? -17.233 -9.003 5.512 1.00 85.38 123 LYS A N 1
ATOM 962 C CA . LYS A 1 123 ? -18.286 -9.996 5.786 1.00 85.38 123 LYS A CA 1
ATOM 963 C C . LYS A 1 123 ? -17.983 -10.833 7.025 1.00 85.38 123 LYS A C 1
ATOM 965 O O . LYS A 1 123 ? -18.888 -11.069 7.820 1.00 85.38 123 LYS A O 1
ATOM 970 N N . GLU A 1 124 ? -16.738 -11.276 7.190 1.00 85.44 124 GLU A N 1
ATOM 971 C CA . GLU A 1 124 ? -16.312 -12.061 8.355 1.00 85.44 124 GLU A CA 1
AT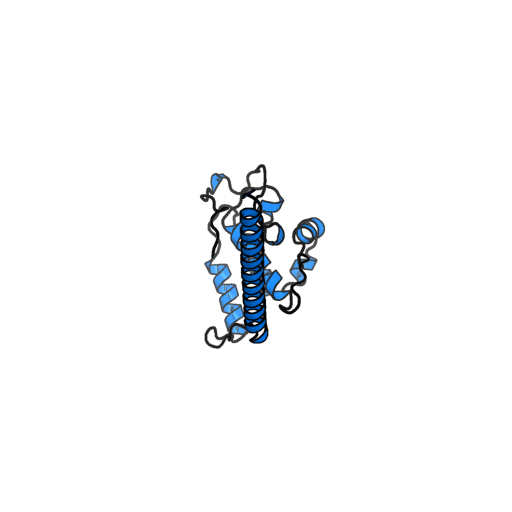OM 972 C C . GLU A 1 124 ? -16.449 -11.263 9.655 1.00 85.44 124 GLU A C 1
ATOM 974 O O . GLU A 1 124 ? -16.967 -11.775 10.646 1.00 85.44 124 GLU A O 1
ATOM 979 N N . LEU A 1 125 ? -16.076 -9.982 9.622 1.00 81.38 125 LEU A N 1
ATOM 980 C CA . LEU A 1 125 ? -16.215 -9.068 10.755 1.00 81.38 125 LEU A CA 1
ATOM 981 C C . LEU A 1 125 ? -17.664 -8.633 11.019 1.00 81.38 125 LEU A C 1
ATOM 983 O O . LEU A 1 125 ? -17.895 -7.877 11.959 1.00 81.38 125 LEU A O 1
ATOM 987 N N . GLN A 1 126 ? -18.625 -9.075 10.194 1.00 80.56 126 GLN A N 1
ATOM 988 C CA . GLN A 1 126 ? -20.010 -8.586 10.196 1.00 80.56 126 GLN A CA 1
ATOM 989 C C . GLN A 1 126 ? -20.062 -7.053 10.194 1.00 80.56 126 GLN A C 1
ATOM 991 O O . GLN A 1 126 ? -20.897 -6.430 10.846 1.00 80.56 126 GLN A O 1
ATOM 996 N N . PHE A 1 127 ? -19.117 -6.448 9.477 1.00 69.88 127 PHE A N 1
ATOM 997 C CA . PHE A 1 127 ? -18.925 -5.015 9.457 1.00 69.88 127 PHE A CA 1
ATOM 998 C C . PHE A 1 127 ? -19.994 -4.382 8.568 1.00 69.88 127 PHE A C 1
ATOM 1000 O O . PHE A 1 127 ? -19.916 -4.456 7.338 1.00 69.88 127 PHE A O 1
ATOM 1007 N N . ASP A 1 128 ? -21.005 -3.774 9.186 1.00 66.44 128 ASP A N 1
ATOM 1008 C CA . ASP A 1 128 ? -21.989 -2.968 8.471 1.00 66.44 128 ASP A CA 1
ATOM 1009 C C . ASP A 1 128 ? -21.439 -1.554 8.267 1.00 66.44 128 ASP A C 1
ATOM 1011 O O . ASP A 1 128 ? -21.291 -0.783 9.213 1.00 66.44 128 ASP A O 1
ATOM 1015 N N . LEU A 1 129 ? -21.171 -1.202 7.007 1.00 57.50 129 LEU A N 1
ATOM 1016 C CA . LEU A 1 129 ? -20.740 0.136 6.592 1.00 57.50 129 LEU A CA 1
ATOM 1017 C C . LEU A 1 129 ? -21.722 1.243 7.016 1.00 57.50 129 LEU A C 1
ATOM 1019 O O . LEU A 1 129 ? -21.318 2.402 7.116 1.00 57.50 129 LEU A O 1
ATOM 1023 N N . HIS A 1 130 ? -22.989 0.903 7.260 1.00 58.12 130 HIS A N 1
ATOM 1024 C CA . HIS A 1 130 ? -24.020 1.833 7.711 1.00 58.12 130 HIS A CA 1
ATOM 1025 C C . HIS A 1 130 ? -24.084 2.001 9.235 1.00 58.12 130 HIS A C 1
ATOM 1027 O O . HIS A 1 130 ? -24.662 2.988 9.689 1.00 58.12 130 HIS A O 1
ATOM 1033 N N . ASP A 1 131 ? -23.464 1.100 10.004 1.00 56.00 131 ASP A N 1
ATOM 1034 C CA . ASP A 1 131 ? -23.425 1.130 11.478 1.00 56.00 131 ASP A CA 1
ATOM 1035 C C . ASP A 1 131 ? -22.060 1.605 12.020 1.00 56.00 131 ASP A C 1
ATOM 1037 O O . ASP A 1 131 ? -21.807 1.665 13.225 1.00 56.00 131 ASP A O 1
ATOM 1041 N N . VAL A 1 132 ? -21.150 1.994 11.119 1.00 53.50 132 VAL A N 1
ATOM 1042 C CA . VAL A 1 132 ? -19.854 2.571 11.481 1.00 53.50 132 VAL A CA 1
ATOM 1043 C C . VAL A 1 132 ? -20.067 4.011 11.931 1.00 53.50 132 VAL A C 1
ATOM 1045 O O . VAL A 1 132 ? -20.007 4.961 11.148 1.00 53.50 132 VAL A O 1
ATOM 1048 N N . GLY A 1 133 ? -20.266 4.202 13.231 1.00 46.41 133 GLY A N 1
ATOM 1049 C CA . GLY A 1 133 ? -19.907 5.472 13.844 1.00 46.41 133 GLY A CA 1
ATOM 1050 C C . GLY A 1 133 ? -18.421 5.697 13.580 1.00 46.41 133 GLY A C 1
ATOM 1051 O O . GLY A 1 133 ? -17.591 5.035 14.205 1.00 46.41 133 GLY A O 1
ATOM 1052 N N . PHE A 1 134 ? -18.066 6.576 12.634 1.00 53.16 134 PHE A N 1
ATOM 1053 C CA . PHE A 1 134 ? -16.686 7.032 12.476 1.00 53.16 134 PHE A CA 1
ATOM 1054 C C . PHE A 1 134 ? -16.224 7.507 13.854 1.00 53.16 134 PHE A C 1
ATOM 1056 O O . PHE A 1 134 ? -16.697 8.534 14.337 1.00 53.16 134 PHE A O 1
ATOM 1063 N N . HIS A 1 135 ? -15.342 6.743 14.502 1.00 54.03 135 HIS A N 1
ATOM 1064 C CA . HIS A 1 135 ? -14.713 7.121 15.763 1.00 54.03 135 HIS A CA 1
ATOM 1065 C C . HIS A 1 135 ? -13.693 8.230 15.479 1.00 54.03 135 HIS A C 1
ATOM 1067 O O . HIS A 1 135 ? -12.493 8.049 15.617 1.00 54.03 135 HIS A O 1
ATOM 1073 N N . LEU A 1 136 ? -14.165 9.395 15.043 1.00 51.97 136 LEU A N 1
ATOM 1074 C CA . LEU A 1 136 ? -13.609 10.622 15.581 1.00 51.97 136 LEU A CA 1
ATOM 1075 C C . LEU A 1 136 ? -14.217 10.668 16.972 1.00 51.97 136 LEU A C 1
ATOM 1077 O O . LEU A 1 136 ? -15.374 11.066 17.104 1.00 51.97 136 LEU A O 1
ATOM 1081 N N . GLY A 1 137 ? -13.517 10.128 17.972 1.00 48.59 137 GLY A N 1
ATOM 1082 C CA . GLY A 1 137 ? -14.049 10.092 19.329 1.00 48.59 137 GLY A CA 1
ATOM 1083 C C . GLY A 1 137 ? -14.549 11.493 19.674 1.00 48.59 137 GLY A C 1
ATOM 1084 O O . GLY A 1 137 ? -13.880 12.470 19.342 1.00 48.59 137 GLY A O 1
ATOM 1085 N N . ASP A 1 138 ? -15.725 11.634 20.288 1.00 55.66 138 ASP A N 1
ATOM 1086 C CA . ASP A 1 138 ? -16.322 12.959 20.546 1.00 55.66 138 ASP A CA 1
ATOM 1087 C C . ASP A 1 138 ? -15.322 13.930 21.210 1.00 55.66 138 ASP A C 1
ATOM 1089 O O . ASP A 1 138 ? -15.292 15.127 20.917 1.00 55.66 138 ASP A O 1
ATOM 1093 N N . LYS A 1 139 ? -14.406 13.374 22.015 1.00 54.53 139 LYS A N 1
ATOM 1094 C CA . LYS A 1 139 ? -13.262 14.062 22.625 1.00 54.53 139 LYS A CA 1
ATOM 1095 C C . LYS A 1 139 ? -12.266 14.654 21.625 1.00 54.53 139 LYS A C 1
ATOM 1097 O O . LYS A 1 139 ? -11.730 15.724 21.881 1.00 54.53 139 LYS A O 1
ATOM 1102 N N . GLU A 1 140 ? -11.988 13.991 20.510 1.00 55.06 140 GLU A N 1
ATOM 1103 C CA . GLU A 1 140 ? -11.050 14.427 19.468 1.00 55.06 140 GLU A CA 1
ATOM 1104 C C . GLU A 1 140 ? -11.643 15.544 18.612 1.00 55.06 140 GLU A C 1
ATOM 1106 O O . GLU A 1 140 ? -10.944 16.503 18.282 1.00 55.06 140 GLU A O 1
ATOM 1111 N N . VAL A 1 141 ? -12.946 15.473 18.316 1.00 58.19 141 VAL A N 1
ATOM 1112 C CA . VAL A 1 141 ? -13.682 16.572 17.671 1.00 58.19 141 VAL A CA 1
ATOM 1113 C C . VAL A 1 141 ? -13.671 17.805 18.573 1.00 58.19 141 VAL A C 1
ATOM 1115 O O . VAL A 1 141 ? -13.460 18.925 18.100 1.00 58.19 141 VAL A O 1
ATOM 1118 N N . GLU A 1 142 ? -13.857 17.613 19.878 1.00 58.84 142 GLU A N 1
ATOM 1119 C CA . GLU A 1 142 ? -13.811 18.684 20.871 1.00 58.84 142 GLU A CA 1
ATOM 1120 C C . GLU A 1 142 ? -12.391 19.262 21.036 1.00 58.84 142 GLU A C 1
ATOM 1122 O O . GLU A 1 142 ? -12.208 20.480 21.003 1.00 58.84 142 GLU A O 1
ATOM 1127 N N . LEU A 1 143 ? -11.357 18.413 21.081 1.00 67.06 143 LEU A N 1
ATOM 1128 C CA . LEU A 1 143 ? -9.944 18.820 21.105 1.00 67.06 143 LEU A CA 1
ATOM 1129 C C . LEU A 1 143 ? -9.519 19.556 19.829 1.00 67.06 143 LEU A C 1
ATOM 1131 O O . LEU A 1 143 ? -8.776 20.538 19.905 1.00 67.06 143 LEU A O 1
ATOM 1135 N N . ALA A 1 144 ? -9.980 19.113 18.658 1.00 66.19 144 ALA A N 1
ATOM 1136 C CA . ALA A 1 144 ? -9.714 19.780 17.388 1.00 66.19 144 ALA A CA 1
ATOM 1137 C C . ALA A 1 144 ? -10.377 21.165 17.337 1.00 66.19 144 ALA A C 1
ATOM 1139 O O . ALA A 1 144 ? -9.733 22.132 16.920 1.00 66.19 144 ALA A O 1
ATOM 1140 N N . LYS A 1 145 ? -11.618 21.286 17.832 1.00 72.56 145 LYS A N 1
ATOM 1141 C CA . LYS A 1 145 ? -12.309 22.577 17.992 1.00 72.56 145 LYS A CA 1
ATOM 1142 C C . LYS A 1 145 ? -11.555 23.500 18.950 1.00 72.56 145 LYS A C 1
ATOM 1144 O O . LYS A 1 145 ? -11.258 24.632 18.575 1.00 72.56 145 LYS A O 1
ATOM 1149 N N . LEU A 1 146 ? -11.137 23.003 20.117 1.00 71.88 146 LEU A N 1
ATOM 1150 C CA . LEU A 1 146 ? -10.359 23.772 21.098 1.00 71.88 146 LEU A CA 1
ATOM 1151 C C . LEU A 1 146 ? -9.010 24.243 20.535 1.00 71.88 146 LEU A C 1
ATOM 1153 O O . LEU A 1 146 ? -8.650 25.412 20.680 1.00 71.88 146 LEU A O 1
ATOM 1157 N N . LYS A 1 147 ? -8.268 23.373 19.833 1.00 70.50 147 LYS A N 1
ATOM 1158 C CA . LYS A 1 147 ? -7.002 23.749 19.173 1.00 70.50 147 LYS A CA 1
ATOM 1159 C C . LYS A 1 147 ? -7.221 24.786 18.067 1.00 70.50 147 LYS A C 1
ATOM 1161 O O . LYS A 1 147 ? -6.383 25.674 17.884 1.00 70.50 147 LYS A O 1
ATOM 1166 N N . PHE A 1 148 ? -8.329 24.693 17.331 1.00 72.62 148 PHE A N 1
ATOM 1167 C CA . PHE A 1 148 ? -8.692 25.664 16.299 1.00 72.62 148 PHE A CA 1
ATOM 1168 C C . PHE A 1 148 ? -9.053 27.031 16.901 1.00 72.62 148 PHE A C 1
ATOM 1170 O O . PHE A 1 148 ? -8.558 28.059 16.433 1.00 72.62 148 PHE A O 1
ATOM 1177 N N . GLU A 1 149 ? -9.833 27.051 17.984 1.00 76.19 149 GLU A N 1
ATOM 1178 C CA . GLU A 1 149 ? -10.189 28.272 18.717 1.00 76.19 149 GLU A CA 1
ATOM 1179 C C . GLU A 1 149 ? -8.965 28.947 19.348 1.00 76.19 149 GLU A C 1
ATOM 1181 O O . GLU A 1 149 ? -8.779 30.154 19.178 1.00 76.19 149 GLU A O 1
ATOM 1186 N N . GLN A 1 150 ? -8.063 28.178 19.968 1.00 74.56 150 GLN A N 1
ATOM 1187 C CA . GLN A 1 150 ? -6.808 28.699 20.523 1.00 74.56 150 GLN A CA 1
ATOM 1188 C C . GLN A 1 150 ? -5.888 29.284 19.440 1.00 74.56 150 GLN A C 1
ATOM 1190 O O . GLN A 1 150 ? -5.327 30.369 19.622 1.00 74.56 150 GLN A O 1
ATOM 1195 N N . LYS A 1 151 ? -5.757 28.618 18.279 1.00 78.19 151 LYS A N 1
ATOM 1196 C CA . LYS A 1 151 ? -4.984 29.159 17.144 1.00 78.19 151 LYS A CA 1
ATOM 1197 C C . LYS A 1 151 ? -5.587 30.457 16.600 1.00 78.19 151 LYS A C 1
ATOM 1199 O O . LYS A 1 151 ? -4.830 31.350 16.213 1.00 78.19 151 LYS A O 1
ATOM 1204 N N . ASN A 1 152 ? -6.913 30.585 16.576 1.00 71.50 152 ASN A N 1
ATOM 1205 C CA . ASN A 1 152 ? -7.576 31.814 16.137 1.00 71.50 152 ASN A CA 1
ATOM 1206 C C . ASN A 1 152 ? -7.436 32.951 17.158 1.00 71.50 152 ASN A C 1
ATOM 1208 O O . ASN A 1 152 ? -7.156 34.080 16.755 1.00 71.50 152 ASN A O 1
ATOM 1212 N N . GLN A 1 153 ? -7.531 32.667 18.460 1.00 73.31 153 GLN A N 1
ATOM 1213 C CA . GLN A 1 153 ? -7.286 33.665 19.508 1.00 73.31 153 GLN A CA 1
ATOM 1214 C C . GLN A 1 153 ? -5.838 34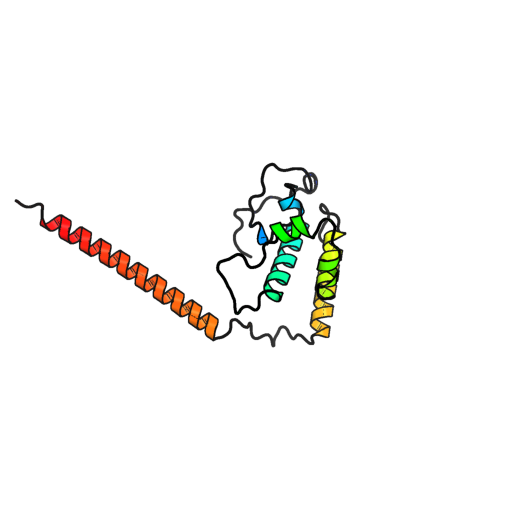.178 19.480 1.00 73.31 153 GLN A C 1
ATOM 1216 O O . GLN A 1 153 ? -5.626 35.389 19.461 1.00 73.31 153 GLN A O 1
ATOM 1221 N N . GLN A 1 154 ? -4.840 33.298 19.336 1.00 70.50 154 GLN A N 1
ATOM 1222 C CA . GLN A 1 154 ? -3.436 33.719 19.217 1.00 70.50 154 GLN A CA 1
ATOM 1223 C C . GLN A 1 154 ? -3.157 34.560 17.959 1.00 70.50 154 GLN A C 1
ATOM 1225 O O . GLN A 1 154 ? -2.330 35.475 17.997 1.00 70.50 154 GLN A O 1
ATOM 1230 N N . LYS A 1 155 ? -3.831 34.279 16.833 1.00 68.44 155 LYS A N 1
ATOM 1231 C CA . LYS A 1 155 ? -3.735 35.116 15.623 1.00 68.44 155 LYS A CA 1
ATOM 1232 C C . LYS A 1 155 ? -4.362 36.495 15.839 1.00 68.44 155 LYS A C 1
ATOM 1234 O O . LYS A 1 155 ? -3.741 37.495 15.490 1.00 68.44 155 LYS A O 1
ATOM 1239 N N . LEU A 1 156 ? -5.536 36.558 16.470 1.00 64.94 156 LEU A N 1
ATOM 1240 C CA . LEU A 1 156 ? -6.203 37.821 16.804 1.00 64.94 156 LEU A CA 1
ATOM 1241 C C . LEU A 1 156 ? -5.371 38.674 17.776 1.00 64.94 156 LEU A C 1
ATOM 1243 O O . LEU A 1 156 ? -5.279 39.890 17.602 1.00 64.94 156 LEU A O 1
ATOM 1247 N N . GLU A 1 157 ? -4.710 38.060 18.759 1.00 63.12 157 GLU A N 1
ATOM 1248 C CA . GLU A 1 157 ? -3.817 38.761 19.691 1.00 63.12 157 GLU A CA 1
ATOM 1249 C C . GLU A 1 157 ? -2.546 39.293 19.015 1.00 63.12 157 GLU A C 1
ATOM 1251 O O . GLU A 1 157 ? -2.146 40.432 19.280 1.00 63.12 157 GLU A O 1
ATOM 1256 N N . LYS A 1 158 ? -1.941 38.528 18.094 1.00 63.16 158 LYS A N 1
ATOM 1257 C CA . LYS A 1 158 ? -0.797 39.001 17.292 1.00 63.16 158 LYS A CA 1
ATOM 1258 C C . LYS A 1 158 ? -1.181 40.176 16.385 1.00 63.16 158 LYS A C 1
ATOM 1260 O O . LYS A 1 158 ? -0.474 41.187 16.378 1.00 63.16 158 LYS A O 1
ATOM 1265 N N . ASP A 1 159 ? -2.343 40.117 15.735 1.00 59.34 159 ASP A N 1
ATOM 1266 C CA . ASP A 1 159 ? -2.857 41.211 14.897 1.00 59.34 159 ASP A CA 1
ATOM 1267 C C . ASP A 1 159 ? -3.208 42.471 15.714 1.00 59.34 159 ASP A C 1
ATOM 1269 O O . ASP A 1 159 ? -2.997 43.609 15.269 1.00 59.34 159 ASP A O 1
ATOM 1273 N N . HIS A 1 160 ? -3.716 42.306 16.941 1.00 57.41 160 HIS A N 1
ATOM 1274 C CA . HIS A 1 160 ? -3.972 43.424 17.854 1.00 57.41 160 HIS A CA 1
ATOM 1275 C C . HIS A 1 160 ? -2.688 44.011 18.466 1.00 57.41 160 HIS A C 1
ATOM 1277 O O . HIS A 1 160 ? -2.616 45.232 18.674 1.00 57.41 160 HIS A O 1
ATOM 1283 N N . GLY A 1 161 ? -1.664 43.185 18.703 1.00 52.41 161 GLY A N 1
ATOM 1284 C CA . GLY A 1 161 ? -0.328 43.610 19.128 1.00 52.41 161 GLY A CA 1
ATOM 1285 C C . GLY A 1 161 ? 0.370 44.476 18.077 1.00 52.41 161 GLY A C 1
ATOM 1286 O O . GLY A 1 161 ? 0.835 45.578 18.389 1.00 52.41 161 GLY A O 1
ATOM 1287 N N . GLU A 1 162 ? 0.346 44.062 16.808 1.00 53.47 162 GLU A N 1
ATOM 1288 C CA . GLU A 1 162 ? 0.941 44.836 15.708 1.00 53.47 162 GLU A CA 1
ATOM 1289 C C . GLU A 1 162 ? 0.207 46.161 15.435 1.00 53.47 162 GLU A C 1
ATOM 1291 O O . GLU A 1 162 ? 0.843 47.196 15.187 1.00 53.47 162 GLU A O 1
ATOM 1296 N N . LYS A 1 163 ? -1.131 46.189 15.556 1.00 51.84 163 LYS A N 1
ATOM 1297 C CA . LYS A 1 163 ? -1.910 47.438 15.431 1.00 51.84 163 LYS A CA 1
ATOM 1298 C C . LYS A 1 163 ? -1.607 48.439 16.554 1.00 51.84 163 LYS A C 1
ATOM 1300 O O . LYS A 1 163 ? -1.617 49.649 16.299 1.00 51.84 163 LYS A O 1
ATOM 1305 N N . LYS A 1 164 ? -1.301 47.981 17.777 1.00 50.50 164 LYS A N 1
ATOM 1306 C CA . LYS A 1 164 ? -0.891 48.863 18.893 1.00 50.50 164 LYS A CA 1
ATOM 1307 C C . LYS A 1 164 ? 0.510 49.453 18.691 1.00 50.50 164 LYS A C 1
ATOM 1309 O O . LYS A 1 164 ? 0.711 50.629 19.004 1.00 50.50 164 LYS A O 1
ATOM 1314 N N . ILE A 1 165 ? 1.449 48.699 18.113 1.00 51.47 165 ILE A N 1
ATOM 1315 C CA . ILE A 1 165 ? 2.819 49.177 17.846 1.00 51.47 165 ILE A CA 1
ATOM 1316 C C . ILE A 1 165 ? 2.826 50.257 16.749 1.00 51.47 165 ILE A C 1
ATOM 1318 O O . ILE A 1 165 ? 3.439 51.310 16.931 1.00 51.47 165 ILE A O 1
ATOM 1322 N N . LYS A 1 166 ? 2.052 50.083 15.664 1.00 50.34 166 LYS A N 1
ATOM 1323 C CA . LYS A 1 166 ? 1.954 51.083 14.576 1.00 50.34 166 LYS A CA 1
ATOM 1324 C C . LYS A 1 166 ? 1.290 52.409 14.983 1.00 50.34 166 LYS A C 1
ATOM 1326 O O . LYS A 1 166 ? 1.554 53.439 14.365 1.00 50.34 166 LYS A O 1
ATOM 1331 N N . ARG A 1 167 ? 0.429 52.422 16.011 1.00 50.28 167 ARG A N 1
ATOM 1332 C CA . ARG A 1 167 ? -0.198 53.666 16.512 1.00 50.28 167 ARG A CA 1
ATOM 1333 C C . ARG A 1 167 ? 0.739 54.485 17.404 1.00 50.28 167 ARG A C 1
ATOM 1335 O O . ARG A 1 167 ? 0.706 55.709 17.333 1.00 50.28 167 ARG A O 1
ATOM 1342 N N . ARG A 1 168 ? 1.610 53.832 18.183 1.00 45.75 168 ARG A N 1
ATOM 1343 C CA . ARG A 1 168 ? 2.610 54.510 19.032 1.00 45.75 168 ARG A CA 1
ATOM 1344 C C . ARG A 1 168 ? 3.782 55.108 18.247 1.00 45.75 168 ARG A C 1
ATOM 1346 O O . ARG A 1 168 ? 4.370 56.081 18.709 1.00 45.75 168 ARG A O 1
ATOM 1353 N N . SER A 1 169 ? 4.109 54.579 17.066 1.00 49.22 169 SER A N 1
ATOM 1354 C CA . SER A 1 169 ? 5.171 55.139 16.216 1.00 49.22 169 SER A CA 1
ATOM 1355 C C . SER A 1 169 ? 4.738 56.380 15.422 1.00 49.22 169 SER A C 1
ATOM 1357 O O . SER A 1 169 ? 5.580 57.216 15.112 1.00 49.22 169 SER A O 1
ATOM 1359 N N . LYS A 1 170 ? 3.435 56.575 15.160 1.00 49.81 170 LYS A N 1
ATOM 1360 C CA . LYS A 1 170 ? 2.924 57.790 14.489 1.00 49.81 170 LYS A CA 1
ATOM 1361 C C . LYS A 1 170 ? 2.773 59.009 15.407 1.00 49.81 170 LYS A C 1
ATOM 1363 O O . LYS A 1 170 ? 2.724 60.126 14.906 1.00 49.81 170 LYS A O 1
ATOM 1368 N N . SER A 1 171 ? 2.735 58.836 16.730 1.00 48.59 171 SER A N 1
ATOM 1369 C CA . SER A 1 171 ? 2.564 59.951 17.678 1.00 48.59 171 SER A CA 1
ATOM 1370 C C . SER A 1 171 ? 3.872 60.619 18.126 1.00 48.59 171 SER A C 1
ATOM 1372 O O . SER A 1 171 ? 3.822 61.549 18.923 1.00 48.59 171 SER A O 1
ATOM 1374 N N . LYS A 1 172 ? 5.042 60.167 17.644 1.00 50.09 172 LYS A N 1
ATOM 1375 C CA . LYS A 1 172 ? 6.356 60.771 17.961 1.00 50.09 172 LYS A CA 1
ATOM 1376 C C . LYS A 1 172 ? 6.966 61.619 16.835 1.00 50.09 172 LYS A C 1
ATOM 1378 O O . LYS A 1 172 ? 8.057 62.142 17.012 1.00 50.09 172 LYS A O 1
ATOM 1383 N N . SER A 1 173 ? 6.267 61.810 15.715 1.00 43.50 173 SER A N 1
ATOM 1384 C CA . SER A 1 173 ? 6.726 62.639 14.588 1.00 43.50 173 SER A CA 1
ATOM 1385 C C . SER A 1 173 ? 5.851 63.886 14.431 1.00 43.50 173 SER A C 1
ATOM 1387 O O . SER A 1 173 ? 5.149 64.050 13.443 1.00 43.50 173 SER A O 1
ATOM 1389 N N . ARG A 1 174 ? 5.832 64.739 15.459 1.00 49.34 174 ARG A N 1
ATOM 1390 C CA . ARG A 1 174 ? 5.438 66.157 15.371 1.00 49.34 174 ARG A CA 1
ATOM 1391 C C . ARG A 1 174 ? 6.110 66.909 16.522 1.00 49.34 174 ARG A C 1
ATOM 1393 O O . ARG A 1 174 ? 5.498 67.143 17.562 1.00 49.34 174 ARG A O 1
ATOM 1400 N N . ARG A 1 175 ? 7.388 67.215 16.338 1.00 42.78 175 ARG A N 1
ATOM 1401 C CA . ARG A 1 175 ? 8.083 68.360 16.926 1.00 42.78 175 ARG A CA 1
ATOM 1402 C C . ARG A 1 175 ? 9.157 68.788 15.947 1.00 42.78 175 ARG A C 1
ATOM 1404 O O . ARG A 1 175 ? 9.787 67.869 15.382 1.00 42.78 175 ARG A O 1
#

pLDDT: mean 71.09, std 17.45, range [33.81, 94.75]

Radius of gyration: 23.71 Å; chains: 1; bounding box: 42×82×43 Å

Secondary structure (DSSP, 8-state):
----TT-----TTTTTSB-S---S-TTT--HHHHTTB---HHHHHHHHHHHHHHHHHS-TT---SS-S--HHHHHHHTTTT-THHHHHS-HHHHHHHHHHHHS-TTSPP-HHHHHHHHHHHHHHTT--TTS------HHHHHHHHHHHHHHHHHHHHHHHHHHHHHHHHHTT---

Foldseek 3Di:
DDDCPVPDDADLVQFQPAADAQDDDQQLFAPCRVVRGDAAPLRVVSSVLSVVVQPVVDPPPDPDVPPPGNVVCCCVPDVVDHCVVLVPDDPLSSQSCVQSVPDDRSDDRPVVSNVVSVVVVCVVVVPDPVPDPPPPPPVVVVVVVVVVVVVVVVVVVVVVVVVVVVVVVVVVPDD

Sequence (175 aa):
MCDFGSAIFFDKDVVGKKVKNFTGTSTFASLFAHENREQGMLSDIQSLLWSIEYLQSTNLDIIDDSPPFNVIKLLKEKMIKDKSYFESLPPVAKELFEIVCTADPAGPPPFDKLFKVLEAAAKELQFDLHDVGFHLGDKEVELAKLKFEQKNQQKLEKDHGEKKIKRRSKSKSRR